Protein AF-A0A644UFF2-F1 (afdb_monomer)

Secondary structure (DSSP, 8-state):
-HHHHHHHHHHT--HHHHHHHTT--HHHHHHHHHHHHHHH----SS------TT-PEEEE-TTS-EEEE-TT--HHHHHHHHHT-

Structure (mmCIF, N/CA/C/O backbone):
data_AF-A0A644UFF2-F1
#
_entry.id   AF-A0A644UFF2-F1
#
loop_
_atom_site.group_PDB
_atom_site.id
_atom_site.type_symbol
_atom_site.label_atom_id
_atom_site.label_alt_id
_atom_site.label_comp_id
_atom_site.label_asym_id
_atom_site.label_entity_id
_atom_site.label_seq_id
_atom_site.pdbx_PDB_ins_code
_atom_site.Cartn_x
_atom_site.Cartn_y
_atom_site.Cartn_z
_atom_site.occupancy
_atom_site.B_iso_or_equiv
_atom_site.auth_seq_id
_atom_site.auth_comp_id
_atom_site.auth_asym_id
_atom_site.auth_atom_id
_atom_site.pdbx_PDB_model_num
ATOM 1 N N . MET A 1 1 ? -6.528 10.535 22.079 1.00 69.38 1 MET A N 1
ATOM 2 C CA . MET A 1 1 ? -7.508 9.850 21.189 1.00 69.38 1 MET A CA 1
ATOM 3 C C . MET A 1 1 ? -7.036 8.436 20.897 1.00 69.38 1 MET A C 1
ATOM 5 O O . MET A 1 1 ? -7.780 7.510 21.186 1.00 69.38 1 MET A O 1
ATOM 9 N N . GLN A 1 2 ? -5.818 8.287 20.366 1.00 75.50 2 GLN A N 1
ATOM 10 C CA . GLN A 1 2 ? -5.199 6.994 20.062 1.00 75.50 2 GLN A CA 1
ATOM 11 C C . GLN A 1 2 ? -5.124 6.081 21.298 1.00 75.50 2 GLN A C 1
ATOM 13 O O . GLN A 1 2 ? -5.569 4.944 21.207 1.00 75.50 2 GLN A O 1
ATOM 18 N N . ASP A 1 3 ? -4.762 6.608 22.476 1.00 84.69 3 ASP A N 1
ATOM 19 C CA . ASP A 1 3 ? -4.748 5.832 23.736 1.00 84.69 3 ASP A CA 1
ATOM 20 C C . ASP A 1 3 ? -6.107 5.221 24.100 1.00 84.69 3 ASP A C 1
ATOM 22 O O . ASP A 1 3 ? -6.193 4.134 24.662 1.00 84.69 3 ASP A O 1
ATOM 26 N N . MET A 1 4 ? -7.201 5.911 23.770 1.00 85.56 4 MET A N 1
ATOM 27 C CA . MET A 1 4 ? -8.552 5.440 24.078 1.00 85.56 4 MET A CA 1
ATOM 28 C C . MET A 1 4 ? -8.966 4.289 23.154 1.00 85.56 4 MET A C 1
ATOM 30 O O . MET A 1 4 ? -9.682 3.385 23.572 1.00 85.56 4 MET A O 1
ATOM 34 N N . ILE A 1 5 ? -8.512 4.322 21.898 1.00 84.38 5 ILE A N 1
ATOM 35 C CA . ILE A 1 5 ? -8.738 3.239 20.938 1.00 84.38 5 ILE A CA 1
ATOM 36 C C . ILE A 1 5 ? -7.834 2.045 21.275 1.00 84.38 5 ILE A C 1
ATOM 38 O O . ILE A 1 5 ? -8.313 0.917 21.254 1.00 84.38 5 ILE A O 1
ATOM 42 N N . ALA A 1 6 ? -6.579 2.277 21.672 1.00 86.19 6 ALA A N 1
ATOM 43 C CA . ALA A 1 6 ? -5.680 1.223 22.145 1.00 86.19 6 ALA A CA 1
ATOM 44 C C . ALA A 1 6 ? -6.278 0.476 23.350 1.00 86.19 6 ALA A C 1
ATOM 46 O O . ALA A 1 6 ? -6.430 -0.740 23.307 1.00 86.19 6 ALA A O 1
ATOM 47 N N . ARG A 1 7 ? -6.773 1.215 24.352 1.00 87.81 7 ARG A N 1
ATOM 48 C CA . ARG A 1 7 ? -7.490 0.645 25.504 1.00 87.81 7 ARG A CA 1
ATOM 49 C C . ARG A 1 7 ? -8.754 -0.125 25.126 1.00 87.81 7 ARG A C 1
ATOM 51 O O . ARG A 1 7 ? -9.056 -1.135 25.751 1.00 87.81 7 ARG A O 1
ATOM 58 N N . LEU A 1 8 ? -9.500 0.328 24.114 1.00 88.06 8 LEU A N 1
ATOM 59 C CA . LEU A 1 8 ? -10.640 -0.427 23.583 1.00 88.06 8 LEU A CA 1
ATOM 60 C C . LEU A 1 8 ? -10.176 -1.771 23.005 1.00 88.06 8 LEU A C 1
ATOM 62 O O . LEU A 1 8 ? -10.783 -2.795 23.313 1.00 88.06 8 LEU A O 1
ATOM 66 N N . HIS A 1 9 ? -9.109 -1.772 22.204 1.00 85.69 9 HIS A N 1
ATOM 67 C CA . HIS A 1 9 ? -8.548 -2.992 21.623 1.00 85.69 9 HIS A CA 1
ATOM 68 C C . HIS A 1 9 ? -8.020 -3.955 22.694 1.00 85.69 9 HIS A C 1
ATOM 70 O O . HIS A 1 9 ? -8.347 -5.137 22.643 1.00 85.69 9 HIS A O 1
ATOM 76 N N . GLU A 1 10 ? -7.293 -3.451 23.693 1.00 89.12 10 GLU A N 1
ATOM 77 C CA . GLU A 1 10 ? -6.805 -4.239 24.834 1.00 89.12 10 GLU A CA 1
ATOM 78 C C . GLU A 1 10 ? -7.949 -4.805 25.682 1.00 89.12 10 GLU A C 1
ATOM 80 O O . GLU A 1 10 ? -7.870 -5.932 26.162 1.00 89.12 10 GLU A O 1
ATOM 85 N N . SER A 1 11 ? -9.039 -4.048 25.845 1.00 86.12 11 SER A N 1
ATOM 86 C CA . SER A 1 11 ? -10.182 -4.487 26.650 1.00 86.12 11 SER A CA 1
ATOM 87 C C . SER A 1 11 ? -10.959 -5.654 26.031 1.00 86.12 11 SER A C 1
ATOM 89 O O . SER A 1 11 ? -11.704 -6.324 26.743 1.00 86.12 11 SER A O 1
ATOM 91 N N . GLY A 1 12 ? -10.866 -5.860 24.710 1.00 86.62 12 GLY A N 1
ATOM 92 C CA . GLY A 1 12 ? -11.663 -6.854 23.978 1.00 86.62 12 GLY A CA 1
ATOM 93 C C . GLY A 1 12 ? -13.183 -6.626 24.039 1.00 86.62 12 GLY A C 1
ATOM 94 O O . GLY A 1 12 ? -13.962 -7.471 23.597 1.00 86.62 12 GLY A O 1
ATOM 95 N N . GLN A 1 13 ? -13.635 -5.498 24.59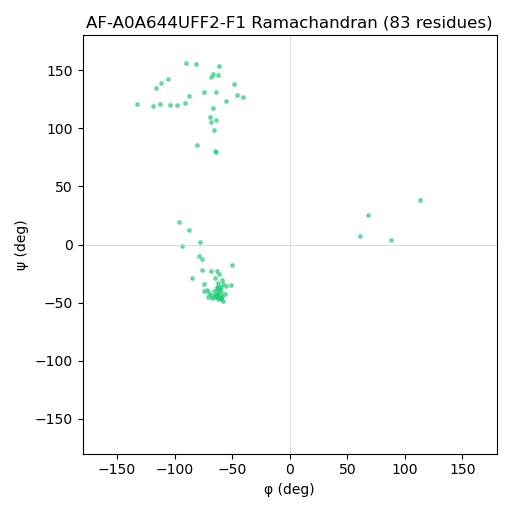5 1.00 87.19 13 GLN A N 1
ATOM 96 C CA . GLN A 1 13 ? -15.047 -5.195 24.786 1.00 87.19 13 GLN A CA 1
ATOM 97 C C . GLN A 1 13 ? -15.685 -4.645 23.509 1.00 87.19 13 GLN A C 1
ATOM 99 O O . GLN A 1 13 ? -15.044 -4.024 22.660 1.00 87.19 13 GLN A O 1
ATOM 104 N N . SER A 1 14 ? -17.006 -4.802 23.395 1.00 88.94 14 SER A N 1
ATOM 105 C CA . SER A 1 14 ? -17.750 -4.123 22.334 1.00 88.94 14 SER A CA 1
ATOM 106 C C . SER A 1 14 ? -17.637 -2.599 22.480 1.00 88.94 14 SER A C 1
ATOM 108 O O . SER A 1 14 ? -17.656 -2.060 23.589 1.00 88.94 14 SER A O 1
ATOM 110 N N . GLN A 1 15 ? -17.613 -1.880 21.352 1.00 88.94 15 GLN A N 1
ATOM 111 C CA . GLN A 1 15 ? -17.538 -0.409 21.327 1.00 88.94 15 GLN A CA 1
ATOM 112 C C . GLN A 1 15 ? -18.600 0.258 22.214 1.00 88.94 15 GLN A C 1
ATOM 114 O O . GLN A 1 15 ? -18.348 1.299 22.813 1.00 88.94 15 GLN A O 1
ATOM 119 N N . ARG A 1 16 ? -19.800 -0.334 22.297 1.00 88.75 16 ARG A N 1
ATOM 120 C CA . ARG A 1 16 ? -20.905 0.177 23.117 1.00 88.75 16 ARG A CA 1
ATOM 121 C C . ARG A 1 16 ? -20.636 -0.004 24.610 1.00 88.75 16 ARG A C 1
ATOM 123 O O . ARG A 1 16 ? -20.860 0.941 25.361 1.00 88.75 16 ARG A O 1
ATOM 130 N N . ALA A 1 17 ? -20.161 -1.180 25.021 1.00 89.12 17 ALA A N 1
ATOM 131 C CA . ALA A 1 17 ? -19.837 -1.468 26.417 1.00 89.12 17 ALA A CA 1
ATOM 132 C C . ALA A 1 17 ? -18.678 -0.590 26.911 1.00 89.12 17 ALA A C 1
ATOM 134 O O . ALA A 1 17 ? -18.789 0.049 27.954 1.00 89.12 17 ALA A O 1
ATOM 135 N N . PHE A 1 18 ? -17.627 -0.460 26.101 1.00 91.88 18 PHE A N 1
ATOM 136 C CA . PHE A 1 18 ? -16.476 0.380 26.416 1.00 91.88 18 PHE A CA 1
ATOM 137 C C . PHE A 1 18 ? -16.841 1.870 26.504 1.00 91.88 18 PHE A C 1
ATOM 139 O O . PHE A 1 18 ? -16.444 2.561 27.441 1.00 91.88 18 PHE A O 1
ATOM 146 N N . ALA A 1 19 ? -17.648 2.369 25.559 1.00 91.25 19 ALA A N 1
ATOM 147 C CA . ALA A 1 19 ? -18.124 3.752 25.576 1.00 91.25 19 ALA A CA 1
ATOM 148 C C . ALA A 1 19 ? -18.931 4.064 26.848 1.00 91.25 19 ALA A C 1
ATOM 150 O O . ALA A 1 19 ? -18.742 5.122 27.445 1.00 91.25 19 ALA A O 1
ATOM 151 N N . LEU A 1 20 ? -19.780 3.129 27.287 1.00 90.88 20 LEU A N 1
ATOM 152 C CA . LEU A 1 20 ? -20.565 3.267 28.513 1.00 90.88 20 LEU A CA 1
ATOM 153 C C . LEU A 1 20 ? -19.668 3.257 29.761 1.00 90.88 20 LEU A C 1
ATOM 155 O O . LEU A 1 20 ? -19.806 4.144 30.597 1.00 90.88 20 LEU A O 1
ATOM 159 N N . GLY A 1 21 ? -18.710 2.328 29.849 1.00 89.56 21 GLY A N 1
ATOM 160 C CA . GLY A 1 21 ? -17.778 2.230 30.980 1.00 89.56 21 GLY A CA 1
ATOM 161 C C . GLY A 1 21 ? -16.825 3.423 31.122 1.00 89.56 21 GLY A C 1
ATOM 162 O O . GLY A 1 21 ? -16.436 3.768 32.231 1.00 89.56 21 GLY A O 1
ATOM 163 N N . GLN A 1 22 ? -16.484 4.088 30.014 1.00 87.44 22 GLN A N 1
ATOM 164 C CA . GLN A 1 22 ? -15.639 5.290 30.007 1.00 87.44 22 GLN A CA 1
ATOM 165 C C . GLN A 1 22 ? -16.442 6.606 30.051 1.00 87.44 22 GLN A C 1
ATOM 167 O O . GLN 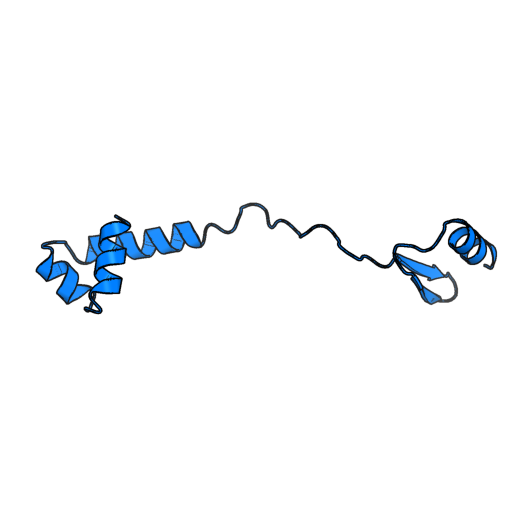A 1 22 ? -15.851 7.684 30.042 1.00 87.44 22 GLN A O 1
ATOM 172 N N . GLY A 1 23 ? -17.782 6.554 30.056 1.00 91.19 23 GLY A N 1
ATOM 173 C CA . GLY A 1 23 ? -18.638 7.750 30.055 1.00 91.19 23 GLY A CA 1
ATOM 174 C C . GLY A 1 23 ? -18.586 8.566 28.754 1.00 91.19 23 GLY A C 1
ATOM 175 O O . GLY A 1 23 ? -18.829 9.774 28.751 1.00 91.19 23 GLY A O 1
ATOM 176 N N . ILE A 1 24 ? -18.254 7.933 27.626 1.00 91.38 24 ILE A N 1
ATOM 177 C CA . ILE A 1 24 ? -18.074 8.591 26.326 1.00 91.38 24 ILE A CA 1
ATOM 178 C C . ILE A 1 24 ? -19.263 8.276 25.413 1.00 91.38 24 ILE A C 1
ATOM 180 O O . ILE A 1 24 ? -19.769 7.159 25.356 1.00 91.38 24 ILE A O 1
ATOM 184 N N . LYS A 1 25 ? -19.700 9.258 24.617 1.00 92.69 25 LYS A N 1
ATOM 185 C CA . LYS A 1 25 ? -20.714 9.028 23.577 1.00 92.69 25 LYS A CA 1
ATOM 186 C C . LYS A 1 25 ? -20.178 8.074 22.505 1.00 92.69 25 LYS A C 1
ATOM 188 O O . LYS A 1 25 ? -19.122 8.322 21.922 1.00 92.69 25 LYS A O 1
ATOM 193 N N . LEU A 1 26 ? -20.958 7.052 22.153 1.00 91.00 26 LEU A N 1
ATOM 194 C CA . LEU A 1 26 ? -20.594 6.066 21.126 1.00 91.00 26 LEU A CA 1
ATOM 195 C C . LEU A 1 26 ? -20.258 6.705 19.765 1.00 91.00 26 LEU A C 1
ATOM 197 O O . LEU A 1 26 ? -19.341 6.258 19.080 1.00 91.00 26 LEU A O 1
ATOM 201 N N . SER A 1 27 ? -20.953 7.782 19.384 1.00 9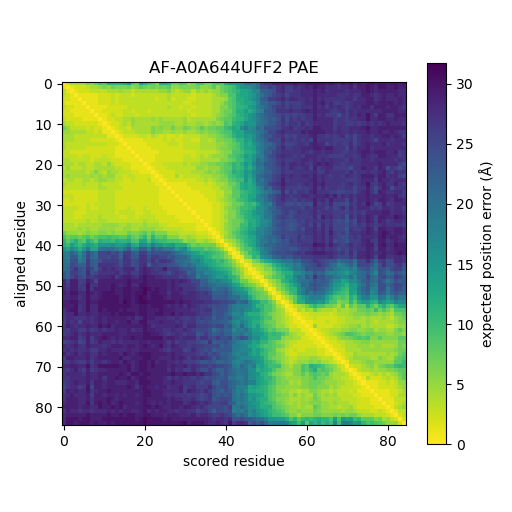1.56 27 SER A N 1
ATOM 202 C CA . SER A 1 27 ? -20.669 8.536 18.154 1.00 91.56 27 SER A CA 1
ATOM 203 C C . SER A 1 27 ? -19.257 9.128 18.133 1.00 91.56 27 SER A C 1
ATOM 205 O O . SER A 1 27 ? -18.592 9.092 17.100 1.00 91.56 27 SER A O 1
ATOM 207 N N . LYS A 1 28 ? -18.767 9.608 19.283 1.00 91.69 28 LYS A N 1
ATOM 208 C CA . LYS A 1 28 ? -17.417 10.163 19.439 1.00 91.69 28 LYS A CA 1
ATOM 209 C C . LYS A 1 28 ? -16.354 9.075 19.287 1.00 91.69 28 LYS A C 1
ATOM 211 O O . LYS A 1 28 ? -15.382 9.277 18.567 1.00 91.69 28 LYS A O 1
ATOM 216 N N . LEU A 1 29 ? -16.581 7.907 19.895 1.00 91.00 29 LEU A N 1
ATOM 217 C CA . LEU A 1 29 ? -15.689 6.751 19.768 1.00 91.00 29 LEU A CA 1
ATOM 218 C C . LEU A 1 29 ? -15.609 6.260 18.312 1.00 91.00 29 LEU A C 1
ATOM 220 O O . LEU A 1 29 ? -14.518 6.072 17.784 1.00 91.00 29 LEU A O 1
ATOM 224 N N . ARG A 1 30 ? -16.751 6.138 17.622 1.00 91.00 30 ARG A N 1
ATOM 225 C CA . ARG A 1 30 ? -16.789 5.764 16.196 1.00 91.00 30 ARG A CA 1
ATOM 226 C C . ARG A 1 30 ? -16.081 6.780 15.306 1.00 91.00 30 ARG A C 1
ATOM 228 O O . ARG A 1 30 ? -15.363 6.388 14.390 1.00 91.00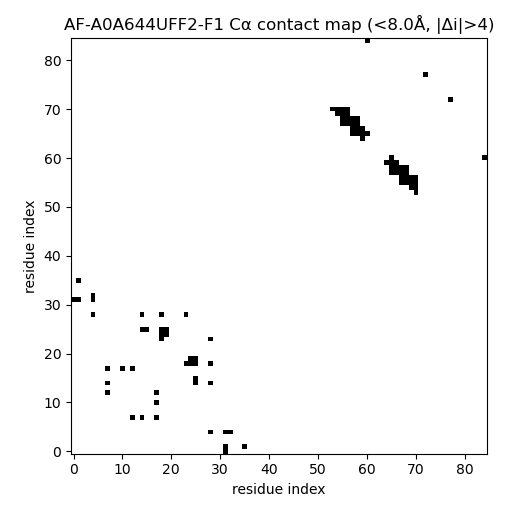 30 ARG A O 1
ATOM 235 N N . TYR A 1 31 ? -16.270 8.072 15.576 1.00 92.12 31 TYR A N 1
ATOM 236 C CA . TYR A 1 31 ? -15.575 9.133 14.853 1.00 92.12 31 TYR A CA 1
ATOM 237 C C . TYR A 1 31 ? -14.054 8.990 14.978 1.00 92.12 31 TYR A C 1
ATOM 239 O O . TYR A 1 31 ? -13.351 9.075 13.975 1.00 92.12 31 TYR A O 1
ATOM 247 N N . TRP A 1 32 ? -13.553 8.717 16.183 1.00 91.44 32 TRP A N 1
ATOM 248 C CA . TRP A 1 32 ? -12.129 8.508 16.428 1.00 91.44 32 TRP A CA 1
ATOM 249 C C . TRP A 1 32 ? -11.574 7.276 15.708 1.00 91.44 32 TRP A C 1
ATOM 251 O O . TRP A 1 32 ? -10.541 7.389 15.057 1.00 91.44 32 TRP A O 1
ATOM 261 N N . ILE A 1 33 ? -12.288 6.145 15.740 1.00 87.69 33 ILE A N 1
ATOM 262 C CA . ILE A 1 33 ? -11.901 4.928 15.004 1.00 87.69 33 ILE A CA 1
ATOM 263 C C . ILE A 1 33 ? -11.833 5.207 13.497 1.00 87.69 33 ILE A C 1
ATOM 265 O O . ILE A 1 33 ? -10.861 4.846 12.838 1.00 87.69 33 ILE A O 1
ATOM 269 N N . ARG A 1 34 ? -12.843 5.893 12.944 1.00 87.56 34 ARG A N 1
ATOM 270 C CA . ARG A 1 34 ? -12.866 6.261 11.522 1.00 87.56 34 ARG A CA 1
ATOM 271 C C . ARG A 1 34 ? -11.714 7.197 11.162 1.00 87.56 34 ARG A C 1
ATOM 273 O O . ARG A 1 34 ? -11.090 7.011 10.127 1.00 87.56 34 ARG A O 1
ATOM 280 N N . LYS A 1 35 ? -11.434 8.190 12.010 1.00 85.44 35 LYS A N 1
ATOM 281 C CA . LYS A 1 35 ? -10.347 9.146 11.789 1.00 85.44 35 LYS A CA 1
ATOM 282 C C . LYS A 1 35 ? -8.976 8.467 11.841 1.00 85.44 35 LYS A C 1
ATOM 284 O O . LYS A 1 35 ? -8.145 8.776 11.005 1.00 85.44 35 LYS A O 1
ATOM 289 N N . GLN A 1 36 ? -8.761 7.523 12.759 1.00 83.50 36 GLN A N 1
ATOM 290 C CA . GLN A 1 36 ? -7.515 6.756 12.813 1.00 83.50 36 GLN A CA 1
ATOM 291 C C . GLN A 1 36 ? -7.310 5.916 11.549 1.00 83.50 36 GLN A C 1
ATOM 293 O O . GLN A 1 36 ? -6.216 5.930 11.003 1.00 83.50 36 GLN A O 1
ATOM 298 N N . LYS A 1 37 ? -8.360 5.243 11.055 1.00 79.25 37 LYS A N 1
ATOM 299 C CA . LYS A 1 37 ? -8.287 4.522 9.776 1.00 79.25 37 LYS A CA 1
ATOM 300 C C . LYS A 1 37 ? -7.949 5.453 8.618 1.00 79.25 37 LYS A C 1
ATOM 302 O O . LYS A 1 37 ? -7.031 5.153 7.881 1.00 79.25 37 LYS A O 1
ATOM 307 N N . ALA A 1 38 ? -8.613 6.604 8.521 1.00 74.19 38 ALA A N 1
ATOM 308 C CA . ALA A 1 38 ? -8.330 7.584 7.474 1.00 74.19 38 ALA A CA 1
ATOM 309 C C . ALA A 1 38 ? -6.896 8.144 7.535 1.00 74.19 38 ALA A C 1
ATOM 311 O O . ALA A 1 38 ? -6.323 8.413 6.495 1.00 74.19 38 ALA A O 1
ATOM 312 N N . SER A 1 39 ? -6.310 8.291 8.729 1.00 67.38 39 SER A N 1
ATOM 313 C CA . SER A 1 39 ? -4.904 8.693 8.888 1.00 67.38 39 SER A CA 1
ATOM 314 C C . SER A 1 39 ? -3.902 7.567 8.603 1.00 67.38 39 SER A C 1
ATOM 316 O O . SER A 1 39 ? -2.743 7.851 8.339 1.00 67.38 39 SER A O 1
ATOM 318 N N . SER A 1 40 ? -4.308 6.296 8.682 1.00 62.69 40 SER A N 1
ATOM 319 C CA . SER A 1 40 ? -3.492 5.164 8.212 1.00 62.69 40 SER A CA 1
ATOM 320 C C . SER A 1 40 ? -3.665 4.902 6.713 1.00 62.69 40 SER A C 1
ATOM 322 O O . SER A 1 40 ? -2.732 4.427 6.079 1.00 62.69 40 SER A O 1
ATOM 324 N N . ASP A 1 41 ? -4.836 5.237 6.165 1.00 56.84 41 ASP A N 1
ATOM 325 C CA . ASP A 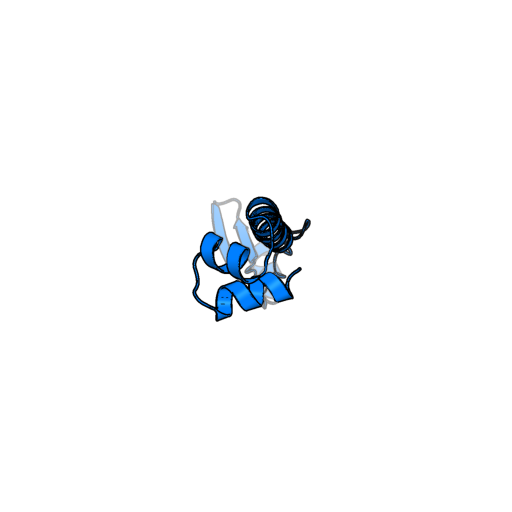1 41 ?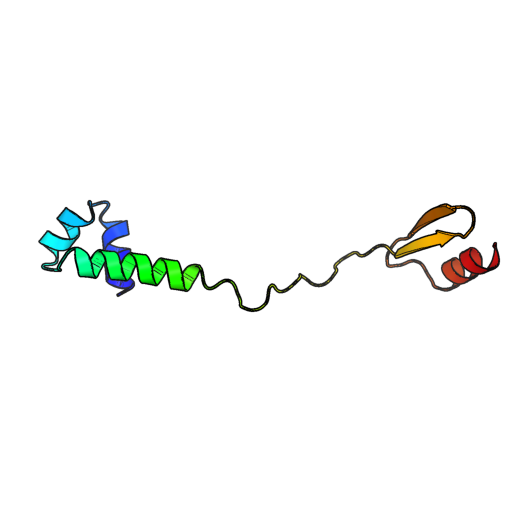 -5.178 5.211 4.738 1.00 56.84 41 ASP A CA 1
ATOM 326 C C . ASP A 1 41 ? -4.816 6.527 4.024 1.00 56.84 41 ASP A C 1
ATOM 328 O O . ASP A 1 41 ? -5.218 6.730 2.876 1.00 56.84 41 ASP A O 1
ATOM 332 N N . GLU A 1 42 ? -4.037 7.417 4.657 1.00 57.97 42 GLU A N 1
ATOM 333 C CA . GLU A 1 42 ? -3.210 8.371 3.914 1.00 57.97 42 GLU A CA 1
ATOM 334 C C . GLU A 1 42 ? -2.180 7.537 3.144 1.00 57.97 42 GLU A C 1
ATOM 336 O O . GLU A 1 42 ? -1.040 7.332 3.560 1.00 57.97 42 GLU A O 1
ATOM 341 N N . LEU A 1 43 ? -2.644 6.987 2.016 1.00 60.19 43 LEU A N 1
ATOM 342 C CA . LEU A 1 43 ? -1.812 6.601 0.894 1.00 60.19 43 LEU A CA 1
ATOM 343 C C . LEU A 1 43 ? -0.776 7.714 0.756 1.00 60.19 43 LEU A C 1
ATOM 345 O O . LEU A 1 43 ? -1.173 8.882 0.708 1.00 60.19 43 LEU A O 1
ATOM 349 N N . PRO A 1 44 ? 0.526 7.403 0.736 1.00 58.00 44 PRO A N 1
ATOM 350 C CA . PRO A 1 44 ? 1.496 8.444 0.481 1.00 58.00 44 PRO A CA 1
ATOM 351 C C . PRO A 1 44 ? 1.096 9.089 -0.852 1.00 58.00 44 PRO A C 1
ATOM 353 O O . PRO A 1 44 ? 0.958 8.384 -1.853 1.00 58.00 44 PRO A O 1
ATOM 356 N N . ASP A 1 45 ? 0.882 10.411 -0.853 1.00 58.81 45 ASP A N 1
ATOM 357 C CA . ASP A 1 45 ? 0.535 11.209 -2.049 1.00 58.81 45 ASP A CA 1
ATOM 358 C C . ASP A 1 45 ? 1.492 10.927 -3.225 1.00 58.81 45 ASP A C 1
ATOM 360 O O . ASP A 1 45 ? 1.184 11.185 -4.387 1.00 58.81 45 ASP A O 1
ATOM 364 N N . PHE A 1 46 ? 2.652 10.344 -2.920 1.00 64.44 46 PHE A N 1
ATOM 365 C CA . PHE A 1 46 ? 3.538 9.691 -3.860 1.00 64.44 46 PHE A CA 1
ATOM 366 C C . PHE A 1 46 ? 3.718 8.206 -3.534 1.00 64.44 46 PHE A C 1
ATOM 368 O O . PHE A 1 46 ? 4.304 7.837 -2.515 1.00 64.44 46 PHE A O 1
ATOM 375 N N . ILE A 1 47 ? 3.329 7.340 -4.469 1.00 66.69 47 ILE A N 1
ATOM 376 C CA . ILE A 1 47 ? 3.814 5.961 -4.488 1.00 66.69 47 ILE A CA 1
ATOM 377 C C . ILE A 1 47 ? 5.302 6.030 -4.836 1.00 66.69 47 ILE A C 1
ATOM 379 O O . ILE A 1 47 ? 5.673 6.288 -5.982 1.00 66.69 47 ILE A O 1
ATOM 383 N N . GLN A 1 48 ? 6.169 5.812 -3.849 1.00 63.72 48 GLN A N 1
ATOM 384 C CA . GLN A 1 48 ? 7.584 5.591 -4.111 1.00 63.72 48 GLN A CA 1
ATOM 385 C C . GLN A 1 48 ? 7.710 4.269 -4.873 1.00 63.72 48 GLN A C 1
ATOM 387 O O . GLN A 1 48 ? 7.661 3.190 -4.285 1.00 63.72 48 GLN A O 1
ATOM 392 N N . ILE A 1 49 ? 7.844 4.345 -6.198 1.00 70.56 49 ILE A N 1
ATOM 393 C CA . ILE A 1 49 ? 8.250 3.190 -6.993 1.00 70.56 49 ILE A CA 1
ATOM 394 C C . ILE A 1 49 ? 9.668 2.866 -6.531 1.00 70.56 49 ILE A C 1
ATOM 396 O O . ILE A 1 49 ? 10.594 3.638 -6.784 1.00 70.56 49 ILE A O 1
ATOM 400 N N . GLY A 1 50 ? 9.810 1.774 -5.773 1.00 56.41 50 GLY A N 1
ATOM 401 C CA . GLY A 1 50 ? 11.097 1.295 -5.288 1.00 56.41 50 GLY A CA 1
ATOM 402 C C . GLY A 1 50 ? 12.109 1.311 -6.428 1.00 56.41 50 GLY A C 1
ATOM 403 O O . GLY A 1 50 ? 11.813 0.840 -7.530 1.00 56.41 50 GLY A O 1
ATOM 404 N N . GLY A 1 51 ? 13.264 1.932 -6.174 1.00 55.84 51 GLY A N 1
ATOM 405 C CA . GLY A 1 51 ? 14.328 2.076 -7.160 1.00 55.84 51 GLY A CA 1
ATOM 406 C C . GLY A 1 51 ? 14.607 0.740 -7.837 1.00 55.84 51 GLY A C 1
ATOM 407 O O . GLY A 1 51 ? 14.589 -0.306 -7.193 1.00 55.84 51 GLY A O 1
ATOM 408 N N . HIS A 1 52 ? 14.796 0.786 -9.150 1.00 58.00 52 HIS A N 1
ATOM 409 C CA . HIS A 1 52 ? 14.860 -0.375 -10.024 1.00 58.00 52 HIS A CA 1
ATOM 410 C C . HIS A 1 52 ? 16.078 -1.260 -9.702 1.00 58.00 52 HIS A C 1
ATOM 412 O O . HIS A 1 52 ? 17.119 -1.179 -10.353 1.00 58.00 52 HIS A O 1
ATOM 418 N N . THR A 1 53 ? 15.986 -2.106 -8.680 1.00 58.03 53 THR A N 1
ATOM 419 C CA . THR A 1 53 ? 17.034 -3.072 -8.349 1.00 58.03 53 THR A CA 1
ATOM 420 C C . THR A 1 53 ? 16.891 -4.267 -9.282 1.00 58.03 53 THR A C 1
ATOM 422 O O . THR A 1 53 ? 16.207 -5.236 -8.964 1.00 58.03 53 THR A O 1
ATOM 425 N N . GLY A 1 54 ? 17.504 -4.160 -10.462 1.00 60.00 54 GLY A N 1
ATOM 426 C CA . GLY A 1 54 ? 17.656 -5.273 -11.398 1.00 60.00 54 GLY A CA 1
ATOM 427 C C . GLY A 1 54 ? 16.882 -5.140 -12.706 1.00 60.00 54 GLY A C 1
ATOM 428 O O . GLY A 1 54 ? 16.363 -6.138 -13.203 1.00 60.00 54 GLY A O 1
ATOM 429 N N . GLN A 1 55 ? 16.791 -3.940 -13.290 1.00 63.16 55 GLN A N 1
ATOM 430 C CA . GLN A 1 55 ? 16.305 -3.835 -14.668 1.00 63.16 55 GLN A CA 1
ATOM 431 C C . GLN A 1 55 ? 17.344 -4.429 -15.623 1.00 63.16 55 GLN A C 1
ATOM 433 O O . GLN A 1 55 ? 18.442 -3.901 -15.800 1.00 63.16 55 GLN A O 1
ATOM 438 N N . SER A 1 56 ? 16.986 -5.573 -16.199 1.00 69.38 56 SER A N 1
ATOM 439 C CA . SER A 1 56 ? 17.615 -6.092 -17.404 1.00 69.38 56 SER A CA 1
ATOM 440 C C . SER A 1 56 ? 17.265 -5.183 -18.582 1.00 69.38 56 SER A C 1
ATOM 442 O O . SER A 1 56 ? 16.172 -4.619 -18.646 1.00 69.38 56 SER A O 1
ATOM 444 N N . PHE A 1 57 ? 18.204 -5.007 -19.506 1.00 74.88 57 PHE A N 1
ATOM 445 C CA . PHE A 1 57 ? 17.981 -4.206 -20.705 1.00 74.88 57 PHE A CA 1
ATOM 446 C C . PHE A 1 57 ? 17.388 -5.093 -21.798 1.00 74.88 57 PHE A C 1
ATOM 448 O O . PHE A 1 57 ? 17.943 -6.146 -22.099 1.00 74.88 57 PHE A O 1
ATOM 455 N N . GLY A 1 58 ? 16.270 -4.678 -22.391 1.00 80.44 58 GLY A N 1
ATOM 456 C CA . GLY A 1 58 ? 15.699 -5.330 -23.569 1.00 80.44 58 GLY A CA 1
ATOM 457 C C . GLY A 1 58 ? 16.232 -4.686 -24.845 1.00 80.44 58 GLY A C 1
ATOM 458 O O . GLY A 1 58 ? 16.050 -3.487 -25.048 1.00 80.44 58 GLY A O 1
ATOM 459 N N . LEU A 1 59 ? 16.877 -5.465 -25.707 1.00 82.12 59 LEU A N 1
ATOM 460 C CA . LEU A 1 59 ? 17.311 -5.045 -27.033 1.00 82.12 59 LEU A CA 1
ATOM 461 C C . LEU A 1 59 ? 16.366 -5.653 -28.074 1.00 82.12 59 LEU A C 1
ATOM 463 O O . LEU A 1 59 ? 16.247 -6.873 -28.151 1.00 82.12 59 LEU A O 1
ATOM 467 N N . ARG A 1 60 ? 15.688 -4.815 -28.863 1.00 83.9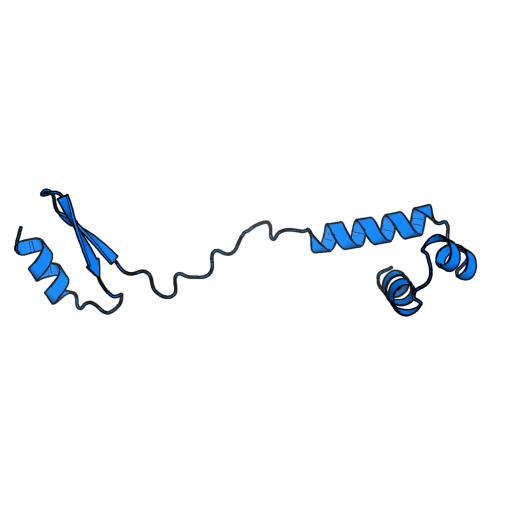4 60 ARG A N 1
ATOM 468 C CA . ARG A 1 60 ? 14.789 -5.258 -29.935 1.00 83.94 60 ARG A CA 1
ATOM 469 C C . ARG A 1 60 ? 15.366 -4.879 -31.290 1.00 83.94 60 ARG A C 1
ATOM 471 O O . ARG A 1 60 ? 15.568 -3.700 -31.570 1.00 83.94 60 ARG A O 1
ATOM 478 N N . PHE A 1 61 ? 15.600 -5.877 -32.127 1.00 83.69 61 PHE A N 1
ATOM 479 C CA . PHE A 1 61 ? 16.144 -5.712 -33.466 1.00 83.69 61 PHE A CA 1
ATOM 480 C C . PHE A 1 61 ? 15.036 -5.514 -34.517 1.00 83.69 61 PHE A C 1
ATOM 482 O O . PHE A 1 61 ? 13.905 -5.976 -34.323 1.00 83.69 61 PHE A O 1
ATOM 489 N N . PRO A 1 62 ? 15.340 -4.876 -35.667 1.00 79.94 62 PRO A N 1
ATOM 490 C CA . PRO A 1 62 ? 14.366 -4.632 -36.739 1.00 79.94 62 PRO A CA 1
ATOM 491 C C . PRO A 1 62 ? 13.771 -5.904 -37.355 1.00 79.94 62 PRO A C 1
ATOM 493 O O . PRO A 1 62 ? 12.658 -5.885 -37.871 1.00 79.94 62 PRO A O 1
ATOM 496 N N . ASN A 1 63 ? 14.494 -7.022 -37.276 1.00 81.94 63 ASN A N 1
ATOM 497 C CA . ASN A 1 63 ? 14.025 -8.339 -37.709 1.00 81.94 63 ASN A CA 1
ATOM 498 C C . ASN A 1 63 ? 13.057 -9.007 -36.708 1.00 81.94 63 ASN A C 1
ATOM 500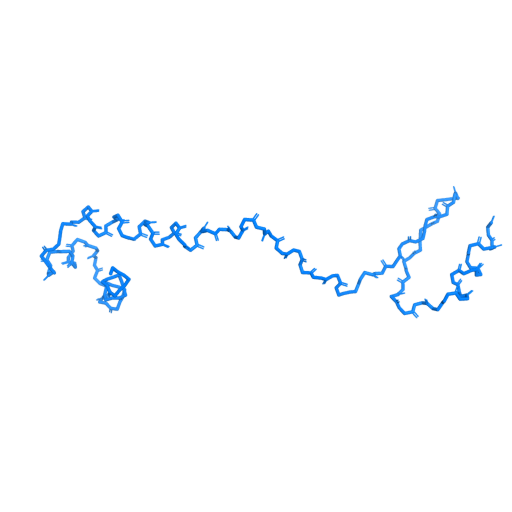 O O . ASN A 1 63 ? 12.641 -10.141 -36.931 1.00 81.94 63 ASN A O 1
ATOM 504 N N . GLY A 1 64 ? 12.719 -8.330 -35.606 1.00 82.00 64 GLY A N 1
ATOM 505 C CA . GLY A 1 64 ? 11.806 -8.824 -34.579 1.00 82.00 64 GLY A CA 1
ATOM 506 C C . GLY A 1 64 ? 12.461 -9.656 -33.476 1.00 82.00 64 GLY A C 1
ATOM 507 O O . GLY A 1 64 ? 11.743 -10.155 -32.616 1.00 82.00 64 GLY A O 1
ATOM 508 N N . VAL A 1 65 ? 13.791 -9.805 -33.465 1.00 83.44 65 VAL A N 1
ATOM 509 C CA . VAL A 1 65 ? 14.497 -10.499 -32.378 1.00 83.44 65 VAL A CA 1
ATOM 510 C C . VAL A 1 65 ? 14.543 -9.613 -31.136 1.00 83.44 65 VAL A C 1
ATOM 512 O O . VAL A 1 65 ? 14.932 -8.449 -31.212 1.00 83.44 65 VAL A O 1
ATOM 515 N N . GLU A 1 66 ? 14.184 -10.177 -29.987 1.00 87.31 66 GLU A N 1
ATOM 516 C CA . GLU A 1 66 ? 14.244 -9.514 -28.684 1.00 87.31 66 GLU A CA 1
ATOM 517 C C . GLU A 1 66 ? 15.241 -10.235 -27.772 1.00 87.31 66 GLU A C 1
ATOM 519 O O . GLU A 1 66 ? 15.276 -11.464 -27.708 1.00 87.31 66 GLU A O 1
ATOM 524 N N . LEU A 1 67 ? 16.081 -9.463 -27.084 1.00 81.56 67 LEU A N 1
ATOM 525 C CA . LEU A 1 67 ? 17.193 -9.960 -26.283 1.00 81.56 67 LEU A CA 1
ATOM 526 C C . LEU A 1 67 ? 17.192 -9.278 -24.920 1.00 81.56 67 LEU A C 1
ATOM 528 O O . LEU A 1 67 ? 17.301 -8.059 -24.829 1.00 81.56 67 LEU A O 1
ATOM 532 N N . THR A 1 68 ? 17.092 -10.065 -23.855 1.00 83.06 68 THR A N 1
ATOM 533 C CA . THR A 1 68 ? 17.121 -9.557 -22.481 1.00 83.06 68 THR A CA 1
ATOM 534 C C . THR A 1 68 ? 18.526 -9.705 -21.915 1.00 83.06 68 THR A C 1
ATOM 536 O O . THR A 1 68 ? 19.058 -10.811 -21.830 1.00 83.06 68 THR A O 1
ATOM 539 N N . LEU A 1 69 ? 19.136 -8.589 -21.526 1.00 80.38 69 LEU A N 1
ATOM 540 C CA . LEU A 1 69 ? 20.530 -8.508 -21.108 1.00 80.38 69 LEU A CA 1
ATOM 541 C C . LEU A 1 69 ? 20.651 -8.184 -19.612 1.00 80.38 69 LEU A C 1
ATOM 543 O O . LEU A 1 69 ? 19.929 -7.318 -19.110 1.00 80.38 69 LEU A O 1
ATOM 547 N N . PRO A 1 70 ? 21.583 -8.822 -18.882 1.00 78.56 70 PRO A N 1
ATOM 548 C CA . PRO A 1 70 ? 21.859 -8.486 -17.489 1.00 78.56 70 PRO A CA 1
ATOM 549 C C . PRO A 1 70 ? 22.351 -7.043 -17.306 1.00 78.56 70 PRO A C 1
ATOM 551 O O . PRO A 1 70 ? 23.008 -6.473 -18.179 1.00 78.56 70 PRO A O 1
ATOM 554 N N . GLN A 1 71 ? 22.124 -6.477 -16.119 1.00 71.00 71 GLN A N 1
ATOM 555 C CA . GLN A 1 71 ? 22.487 -5.092 -15.781 1.00 71.00 71 GLN A CA 1
ATOM 556 C C . GLN A 1 71 ? 24.005 -4.817 -15.829 1.00 71.00 71 GLN A C 1
ATOM 558 O O . GLN A 1 71 ? 24.426 -3.681 -16.020 1.00 71.00 71 GLN A O 1
ATOM 563 N N . HIS A 1 72 ? 24.829 -5.860 -15.701 1.00 75.25 72 HIS A N 1
ATOM 564 C CA . HIS A 1 72 ? 26.293 -5.782 -15.765 1.00 75.25 72 HIS A CA 1
ATOM 565 C C . HIS A 1 72 ? 26.862 -6.110 -17.150 1.00 75.25 72 HIS A C 1
ATOM 567 O O . HIS A 1 72 ? 28.035 -6.460 -17.256 1.00 75.25 72 HIS A O 1
ATOM 573 N N . THR A 1 73 ? 26.053 -6.035 -18.211 1.00 75.31 73 THR A N 1
ATOM 574 C CA . THR A 1 73 ? 26.555 -6.286 -19.567 1.00 75.31 73 THR A CA 1
ATOM 575 C C . THR A 1 73 ? 27.543 -5.181 -19.953 1.00 75.31 73 THR A C 1
ATOM 577 O O . THR A 1 73 ? 27.153 -4.012 -20.008 1.00 75.31 73 THR A O 1
ATOM 580 N N . PRO A 1 74 ? 28.823 -5.504 -20.206 1.00 80.31 74 PRO A N 1
ATOM 581 C CA . PRO A 1 74 ? 29.807 -4.498 -20.563 1.00 80.31 74 PRO A CA 1
ATOM 582 C C . PRO A 1 74 ? 29.494 -3.874 -21.931 1.00 80.31 74 PRO A C 1
ATOM 584 O O . PRO A 1 74 ? 28.975 -4.517 -22.846 1.00 80.31 74 PRO A O 1
ATOM 587 N N . VAL A 1 75 ? 29.823 -2.588 -22.063 1.00 79.38 75 VAL A N 1
ATOM 588 C CA . VAL A 1 75 ? 29.459 -1.747 -23.218 1.00 79.38 75 VAL A CA 1
ATOM 589 C C . VAL A 1 75 ? 30.001 -2.294 -24.543 1.00 79.38 75 VAL A C 1
ATOM 591 O O . VAL A 1 75 ? 29.354 -2.153 -25.576 1.00 79.38 75 VAL A O 1
ATOM 594 N N . ASN A 1 76 ? 31.147 -2.976 -24.526 1.00 84.50 76 ASN A N 1
ATOM 595 C CA . ASN A 1 76 ? 31.724 -3.613 -25.713 1.00 84.50 76 ASN A CA 1
ATOM 596 C C . ASN A 1 76 ? 30.820 -4.715 -26.302 1.00 84.50 76 ASN A C 1
ATOM 598 O O . ASN A 1 76 ? 30.728 -4.850 -27.522 1.00 84.50 76 ASN A O 1
ATOM 602 N N . ILE A 1 77 ? 30.120 -5.479 -25.458 1.00 79.94 77 ILE A N 1
ATOM 603 C CA . ILE A 1 77 ? 29.173 -6.509 -25.896 1.00 79.94 77 ILE A CA 1
ATOM 604 C C . ILE A 1 77 ? 27.944 -5.841 -26.511 1.00 79.94 77 ILE A C 1
ATOM 606 O O . ILE A 1 77 ? 27.508 -6.251 -27.582 1.00 79.94 77 ILE A O 1
ATOM 610 N N . LEU A 1 78 ? 27.441 -4.760 -25.904 1.00 80.75 78 LEU A N 1
ATOM 611 C CA . LEU A 1 78 ? 26.337 -3.977 -26.472 1.00 80.75 78 LEU A CA 1
ATOM 612 C C . LEU A 1 78 ? 26.695 -3.406 -27.848 1.00 80.75 78 LEU A C 1
ATOM 614 O O . LEU A 1 78 ? 25.920 -3.541 -28.789 1.00 80.75 78 LEU A O 1
ATOM 618 N N . GLN A 1 79 ? 27.891 -2.831 -27.991 1.00 82.00 79 GLN A N 1
ATOM 619 C CA . GLN A 1 79 ? 28.381 -2.324 -29.275 1.00 82.00 79 GLN A CA 1
ATOM 620 C C . GLN A 1 79 ? 28.502 -3.430 -30.322 1.00 82.00 79 GLN A C 1
ATOM 622 O O . GLN A 1 79 ? 28.180 -3.201 -31.482 1.00 82.00 79 GLN A O 1
ATOM 627 N N . THR A 1 80 ? 28.944 -4.624 -29.926 1.00 82.44 80 THR A N 1
ATOM 628 C CA . THR A 1 80 ? 29.036 -5.767 -30.843 1.00 82.44 80 THR A CA 1
ATOM 629 C C . THR A 1 80 ? 27.648 -6.210 -31.299 1.00 82.44 80 THR A C 1
ATOM 631 O O . THR A 1 80 ? 27.441 -6.418 -32.487 1.00 82.44 80 THR A O 1
ATOM 634 N N . LEU A 1 81 ? 26.684 -6.303 -30.377 1.00 81.25 81 LEU A N 1
ATOM 635 C CA . LEU A 1 81 ? 25.306 -6.695 -30.682 1.00 81.25 81 LEU A CA 1
ATOM 636 C C . LEU A 1 81 ? 24.610 -5.697 -31.612 1.00 81.25 81 LEU A C 1
ATOM 638 O O . LEU A 1 81 ? 23.879 -6.117 -32.501 1.00 81.25 81 LEU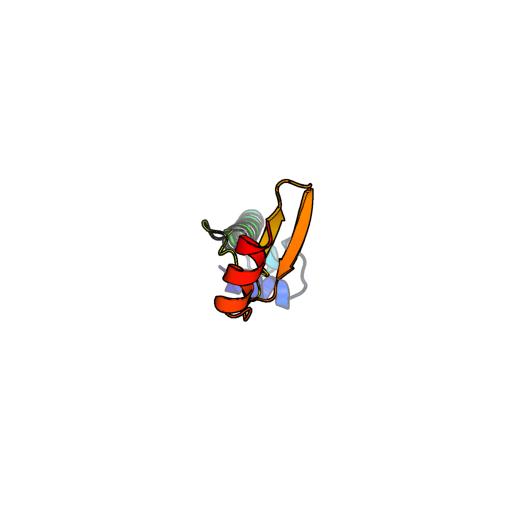 A O 1
ATOM 642 N N . VAL A 1 82 ? 24.855 -4.397 -31.429 1.00 79.25 82 VAL A N 1
ATOM 643 C CA . VAL A 1 82 ? 24.291 -3.345 -32.287 1.00 79.25 82 VAL A CA 1
ATOM 644 C C . VAL A 1 82 ? 24.933 -3.336 -33.675 1.00 79.25 82 VAL A C 1
ATOM 646 O O . VAL A 1 82 ? 24.211 -3.160 -34.641 1.00 79.25 82 VAL A O 1
ATOM 649 N N . HIS A 1 83 ? 26.249 -3.550 -33.796 1.00 77.75 83 HIS A N 1
ATOM 650 C CA . HIS A 1 83 ? 26.934 -3.572 -35.100 1.00 77.75 83 HIS A CA 1
ATOM 651 C C . HIS A 1 83 ? 26.770 -4.886 -35.883 1.00 77.75 83 HIS A C 1
ATOM 653 O O . HIS A 1 83 ? 27.195 -4.957 -37.035 1.00 77.75 83 HIS A O 1
ATOM 659 N N . LEU A 1 84 ? 26.221 -5.943 -35.271 1.00 62.47 84 LEU A N 1
ATOM 660 C CA . LEU A 1 84 ? 25.972 -7.219 -35.953 1.00 62.47 84 LEU A CA 1
ATOM 661 C C . LEU A 1 84 ? 24.740 -7.172 -36.881 1.00 62.47 84 LEU A C 1
ATOM 663 O O . LEU A 1 84 ? 24.543 -8.100 -37.666 1.00 62.47 84 LEU A O 1
ATOM 667 N N . PHE A 1 85 ? 23.924 -6.122 -36.762 1.00 53.78 85 PHE A N 1
ATOM 668 C CA . PHE A 1 85 ? 22.730 -5.834 -37.559 1.00 53.78 85 PHE A CA 1
ATOM 669 C C . PHE A 1 85 ? 22.873 -4.494 -38.279 1.00 53.78 85 PHE A C 1
ATOM 671 O O . PHE A 1 85 ? 22.255 -4.368 -39.360 1.00 53.78 85 PHE A O 1
#

pLDDT: mean 78.97, std 11.21, range [53.78, 92.69]

Nearest PDB structures (foldseek):
  6skl-assembly1_X  TM=3.048E-01  e=1.831E+00  Saccharomyces cerevisiae S288C
  8a5y-assembly1_T  TM=3.901E-01  e=4.393E+00  Saccharomyces cerevisiae
  8a3t-assembly1_T  TM=3.892E-01  e=6.151E+00  Saccharomyces cerevisiae
  3ne9-assembly2_B  TM=3.892E-01  e=9.211E+00  Corynebacterium ammoniagenes

Mean predicted aligned error: 16.29 Å

Foldseek 3Di:
DVVLVVVVVVVVDDLVVSCVVVVHDSVVVVVVVVVVVVVVVPPPPDDPPPPPPWQFDWDADPVGDIDTHTPPPDVVVVVVVVVVD

Radius of gyration: 28.72 Å; Cα contacts (8 Å, |Δi|>4): 46; chains: 1; bounding box: 53×22×69 Å

Sequence (85 aa):
MQDMIARLHESGQSQRAFALGQGIKLSKLRYWIRKQKASSDELPDFIQIGGHTGQSFGLRFPNGVELTLPQHTPVNILQTLVHLF

Solvent-accessible surface area (backbone atoms only — not comparable to full-atom values): 5402 Å² total; per-residue (Å²): 111,68,67,60,53,50,51,42,63,75,63,72,52,53,69,63,60,48,21,60,79,71,75,44,60,54,70,58,55,51,49,51,56,52,50,53,49,52,66,68,63,56,64,60,96,61,81,78,74,72,76,78,87,74,64,54,48,76,47,75,45,97,90,71,52,74,44,82,37,62,74,82,63,55,66,70,58,54,52,49,63,60,71,74,108

Organism: NCBI:txid1076179